Protein AF-A0A1V4AWK8-F1 (afdb_monomer_lite)

Structure (mmCIF, N/CA/C/O backbone):
data_AF-A0A1V4AWK8-F1
#
_entry.id   AF-A0A1V4AWK8-F1
#
loop_
_atom_site.group_PDB
_atom_site.id
_atom_site.type_symbol
_atom_site.label_atom_id
_atom_site.label_alt_id
_atom_site.label_comp_id
_atom_site.label_asym_id
_atom_site.label_entity_id
_atom_site.label_seq_id
_atom_site.pdbx_PDB_ins_code
_atom_site.Cartn_x
_atom_site.Cartn_y
_atom_site.Cartn_z
_atom_site.occupancy
_atom_site.B_iso_or_equiv
_atom_site.auth_seq_id
_atom_site.auth_comp_id
_atom_site.auth_asym_id
_atom_site.auth_atom_id
_atom_site.pdbx_PDB_model_num
ATOM 1 N N . MET A 1 1 ? 32.960 -5.385 1.709 1.00 51.44 1 MET A N 1
ATOM 2 C CA . MET A 1 1 ? 32.273 -5.229 0.408 1.00 51.44 1 MET A CA 1
ATOM 3 C C . MET A 1 1 ? 30.843 -4.792 0.714 1.00 51.44 1 MET A C 1
ATOM 5 O O . MET A 1 1 ? 30.174 -5.503 1.450 1.00 51.44 1 MET A O 1
ATOM 9 N N . ARG A 1 2 ? 30.395 -3.594 0.307 1.00 60.03 2 ARG A N 1
ATOM 10 C CA . ARG A 1 2 ? 28.993 -3.180 0.530 1.00 60.03 2 ARG A CA 1
ATOM 11 C C . ARG A 1 2 ? 28.128 -3.853 -0.533 1.00 60.03 2 ARG A C 1
ATOM 13 O O . ARG A 1 2 ? 28.250 -3.530 -1.708 1.00 60.03 2 ARG A O 1
ATOM 20 N N . HIS A 1 3 ? 27.292 -4.800 -0.127 1.00 68.56 3 HIS A N 1
ATOM 21 C CA . HIS A 1 3 ? 26.348 -5.451 -1.028 1.00 68.56 3 HIS A CA 1
ATOM 22 C C . HIS A 1 3 ? 25.068 -4.613 -1.100 1.00 68.56 3 HIS A C 1
ATOM 24 O O . HIS A 1 3 ? 24.296 -4.568 -0.146 1.00 68.56 3 HIS A O 1
ATOM 30 N N . HIS A 1 4 ? 24.860 -3.923 -2.221 1.00 86.75 4 HIS A N 1
ATOM 31 C CA . HIS A 1 4 ? 23.633 -3.169 -2.481 1.00 86.75 4 HIS A CA 1
ATOM 32 C C . HIS A 1 4 ? 22.434 -4.124 -2.617 1.00 86.75 4 HIS A C 1
ATOM 34 O O . HIS A 1 4 ? 22.569 -5.178 -3.232 1.00 86.75 4 HIS A O 1
ATOM 40 N N . TYR A 1 5 ? 21.272 -3.756 -2.066 1.00 91.44 5 TYR A N 1
ATOM 41 C CA . TYR A 1 5 ? 20.091 -4.630 -1.967 1.00 91.44 5 TYR A CA 1
ATOM 42 C C . TYR A 1 5 ? 19.693 -5.282 -3.305 1.00 91.44 5 TYR A C 1
ATOM 44 O O . TYR A 1 5 ? 19.648 -6.502 -3.396 1.00 91.44 5 TYR A O 1
ATOM 52 N N . LEU A 1 6 ? 19.537 -4.498 -4.380 1.00 91.00 6 LEU A N 1
ATOM 53 C CA . LEU A 1 6 ? 19.158 -5.032 -5.699 1.00 91.00 6 LEU A CA 1
ATOM 54 C C . LEU A 1 6 ? 20.164 -6.047 -6.261 1.00 91.00 6 LEU A C 1
ATOM 56 O O . LEU A 1 6 ? 19.776 -6.968 -6.969 1.00 91.00 6 LEU A O 1
ATOM 60 N N . PHE A 1 7 ? 21.450 -5.915 -5.925 1.00 91.88 7 PHE A N 1
ATOM 61 C CA . PHE A 1 7 ? 22.461 -6.887 -6.336 1.00 91.88 7 PHE A CA 1
ATOM 62 C C . PHE A 1 7 ? 2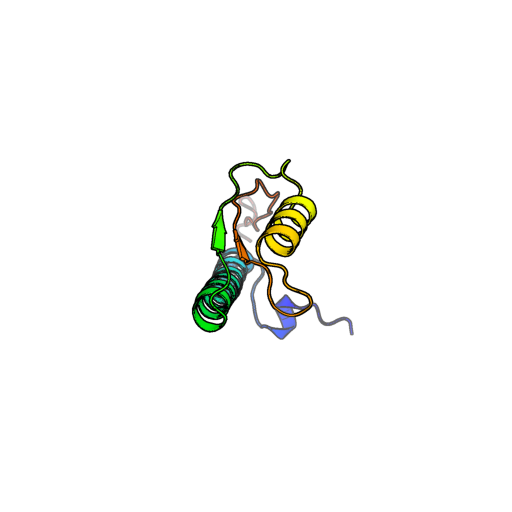2.282 -8.228 -5.614 1.00 91.88 7 PHE A C 1
ATOM 64 O O . PHE A 1 7 ? 22.437 -9.277 -6.234 1.00 91.88 7 PHE A O 1
ATOM 71 N N . GLN A 1 8 ? 21.930 -8.199 -4.324 1.00 92.94 8 GLN A N 1
ATOM 72 C CA . GLN A 1 8 ? 21.643 -9.411 -3.548 1.00 92.94 8 GLN A CA 1
ATOM 73 C C . GLN A 1 8 ? 20.390 -10.120 -4.074 1.00 92.94 8 GLN A C 1
ATOM 75 O O . GLN A 1 8 ? 20.414 -11.330 -4.286 1.00 92.94 8 GLN A O 1
ATOM 80 N N . GLU A 1 9 ? 19.359 -9.344 -4.412 1.00 92.88 9 GLU A N 1
ATOM 81 C CA . GLU A 1 9 ? 18.110 -9.831 -5.013 1.00 92.88 9 GLU A CA 1
ATOM 82 C C . GLU A 1 9 ? 18.243 -10.199 -6.503 1.00 92.88 9 GLU A C 1
ATOM 84 O O . GLU A 1 9 ? 17.270 -10.595 -7.142 1.00 92.88 9 GLU A O 1
ATOM 89 N N . LYS A 1 10 ? 19.446 -10.078 -7.089 1.00 94.44 10 LYS A N 1
ATOM 90 C CA . LYS A 1 10 ? 19.724 -10.334 -8.517 1.00 94.44 10 LYS A CA 1
ATOM 91 C C . LYS A 1 10 ? 18.823 -9.527 -9.466 1.00 94.44 10 LYS A C 1
ATOM 93 O O . LYS A 1 10 ? 18.503 -9.972 -10.569 1.00 94.44 10 LYS A O 1
ATOM 98 N N . VAL A 1 11 ? 18.451 -8.316 -9.061 1.00 93.56 11 VAL A N 1
ATOM 99 C CA . VAL A 1 11 ? 17.635 -7.379 -9.838 1.00 93.56 11 VAL A CA 1
ATOM 100 C C . VAL A 1 11 ? 18.548 -6.410 -10.586 1.00 93.56 11 VAL A C 1
ATOM 102 O O . VAL A 1 11 ? 19.302 -5.642 -9.985 1.00 93.56 11 VAL A O 1
ATOM 105 N N . LEU A 1 12 ? 18.470 -6.417 -11.918 1.00 90.94 12 LEU A N 1
ATOM 106 C CA . LEU A 1 12 ? 19.161 -5.430 -12.750 1.00 90.94 12 LEU A CA 1
ATOM 107 C C . LEU A 1 12 ? 18.527 -4.046 -12.564 1.00 90.94 12 LEU A C 1
ATOM 109 O O . LEU A 1 12 ? 17.312 -3.930 -12.425 1.00 90.94 12 LEU A O 1
ATOM 113 N N . PHE A 1 13 ? 19.322 -2.975 -12.654 1.00 89.19 13 PHE A N 1
ATOM 114 C CA . PHE A 1 13 ? 18.799 -1.609 -12.501 1.00 89.19 13 PHE A CA 1
ATOM 115 C C . PHE A 1 13 ? 17.673 -1.275 -13.489 1.00 89.19 13 PHE A C 1
ATOM 117 O O . PHE A 1 13 ? 16.681 -0.673 -13.094 1.00 89.19 13 PHE A O 1
ATOM 124 N N . LYS A 1 14 ? 17.773 -1.749 -14.737 1.00 88.75 14 LYS A N 1
ATOM 125 C CA . LYS A 1 14 ? 16.725 -1.585 -15.760 1.00 88.75 14 LYS A CA 1
ATOM 126 C C . LYS A 1 14 ? 15.405 -2.298 -15.433 1.00 88.75 14 LYS A C 1
ATOM 128 O O . LYS A 1 14 ? 14.375 -1.978 -16.015 1.00 88.75 14 LYS A O 1
ATOM 133 N N . ASP A 1 15 ? 15.436 -3.269 -14.521 1.00 91.19 15 ASP A N 1
ATOM 134 C CA . ASP A 1 15 ? 14.273 -4.055 -14.103 1.00 91.19 15 ASP A CA 1
ATOM 135 C C . ASP A 1 15 ? 13.720 -3.601 -12.739 1.00 91.19 15 ASP A C 1
ATOM 137 O O . ASP A 1 15 ? 12.685 -4.105 -12.293 1.00 91.19 15 ASP A O 1
ATOM 141 N N . PHE A 1 16 ? 14.347 -2.601 -12.104 1.00 90.00 16 PHE A N 1
ATOM 142 C CA . PHE A 1 16 ? 13.946 -2.073 -10.798 1.00 90.00 16 PHE A CA 1
ATOM 143 C C . PHE A 1 16 ? 12.468 -1.678 -10.749 1.00 90.00 16 PHE A C 1
ATOM 145 O O . PHE A 1 16 ? 11.765 -2.073 -9.824 1.00 90.00 16 PHE A O 1
ATOM 152 N N . GLY A 1 17 ? 11.967 -0.948 -11.752 1.00 89.88 17 GLY A N 1
ATOM 153 C CA . GLY A 1 17 ? 10.576 -0.486 -11.758 1.00 89.88 17 GLY A CA 1
ATOM 154 C C . GLY A 1 17 ? 9.561 -1.635 -11.721 1.00 89.88 17 GLY A C 1
ATOM 155 O O . GLY A 1 17 ? 8.565 -1.564 -11.001 1.00 89.88 17 GLY A O 1
ATOM 156 N N . LYS A 1 18 ? 9.835 -2.731 -12.443 1.00 92.12 18 LYS A N 1
ATOM 157 C CA . LYS A 1 18 ? 8.988 -3.935 -12.421 1.00 92.12 18 LYS A CA 1
ATOM 158 C C . LYS A 1 18 ? 9.071 -4.637 -11.071 1.00 92.12 18 LYS A C 1
ATOM 160 O O . LYS A 1 18 ? 8.039 -4.998 -10.513 1.00 92.12 18 LYS A O 1
ATOM 165 N N . TYR A 1 19 ? 10.286 -4.790 -10.548 1.00 93.62 19 TYR A N 1
ATOM 166 C CA . TYR A 1 19 ? 10.529 -5.418 -9.255 1.00 93.62 19 TYR A CA 1
ATOM 167 C C . TYR A 1 19 ? 9.827 -4.666 -8.117 1.00 93.62 19 TYR A C 1
ATOM 169 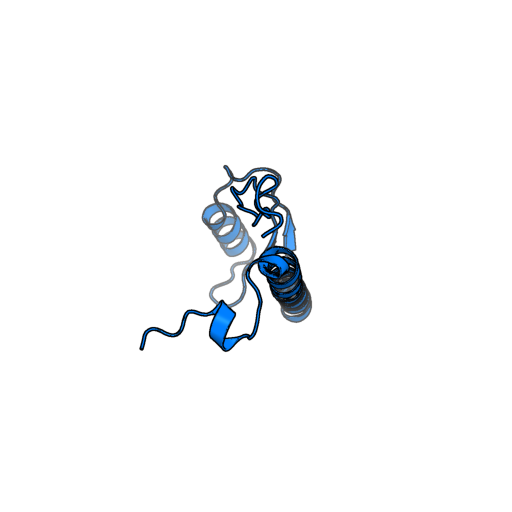O O . TYR A 1 19 ? 9.013 -5.245 -7.403 1.00 93.62 19 TYR A O 1
ATOM 177 N N . ALA A 1 20 ? 10.056 -3.357 -8.002 1.00 92.06 20 ALA A N 1
ATOM 178 C CA . ALA A 1 20 ? 9.463 -2.525 -6.962 1.00 92.06 20 ALA A CA 1
ATOM 179 C C . ALA A 1 20 ? 7.930 -2.532 -7.028 1.00 92.06 20 ALA A C 1
ATOM 181 O O . ALA A 1 20 ? 7.273 -2.597 -5.990 1.00 92.06 20 ALA A O 1
ATOM 182 N N . LYS A 1 21 ? 7.347 -2.516 -8.236 1.00 92.75 21 LYS A N 1
ATOM 183 C CA . LYS A 1 21 ? 5.893 -2.597 -8.422 1.00 92.75 21 LYS A CA 1
ATOM 184 C C . LYS A 1 21 ? 5.324 -3.940 -7.965 1.00 92.75 21 LYS A C 1
ATOM 186 O O . LYS A 1 21 ? 4.268 -3.938 -7.342 1.00 92.75 21 LYS A O 1
ATOM 191 N N . LYS A 1 22 ? 6.016 -5.050 -8.250 1.00 96.19 22 LYS A N 1
ATOM 192 C CA . LYS A 1 22 ? 5.631 -6.387 -7.779 1.00 96.19 22 LYS A CA 1
ATOM 193 C C . LYS A 1 22 ? 5.651 -6.448 -6.249 1.00 96.19 22 LYS A C 1
ATOM 195 O O . LYS A 1 22 ? 4.607 -6.689 -5.658 1.00 96.19 22 LYS A O 1
ATOM 200 N N . MET A 1 23 ? 6.787 -6.122 -5.628 1.00 95.38 23 MET A N 1
ATOM 201 C CA . MET A 1 23 ? 6.941 -6.146 -4.165 1.00 95.38 23 MET A CA 1
ATOM 202 C C . MET A 1 23 ? 5.930 -5.233 -3.461 1.00 95.38 23 MET A C 1
ATOM 204 O O . MET A 1 23 ? 5.317 -5.603 -2.466 1.00 95.38 23 MET A O 1
ATOM 208 N N . SER A 1 24 ? 5.712 -4.030 -4.003 1.00 94.06 24 SER A N 1
ATOM 209 C CA . SER A 1 24 ? 4.713 -3.100 -3.461 1.00 94.06 24 SER A CA 1
ATOM 210 C C . SER A 1 24 ? 3.283 -3.613 -3.625 1.00 94.06 24 SER A C 1
ATOM 212 O O . SER A 1 24 ? 2.409 -3.188 -2.879 1.00 94.06 24 SER A O 1
ATOM 214 N N . GLY A 1 25 ? 3.018 -4.443 -4.637 1.00 96.12 25 GLY A N 1
ATOM 215 C CA . GLY A 1 25 ? 1.735 -5.118 -4.819 1.00 96.12 25 GLY A CA 1
ATOM 216 C C . GLY A 1 25 ? 1.515 -6.158 -3.730 1.00 96.12 25 GLY A C 1
ATOM 217 O O . GLY A 1 25 ? 0.527 -6.061 -3.017 1.00 96.12 25 GLY A O 1
ATOM 218 N N . GLU A 1 26 ? 2.492 -7.044 -3.534 1.00 97.69 26 GLU A N 1
ATOM 219 C CA . GLU A 1 26 ? 2.454 -8.098 -2.508 1.00 97.69 26 GLU A CA 1
ATOM 220 C C . GLU A 1 26 ? 2.211 -7.513 -1.108 1.00 97.69 26 GLU A C 1
ATOM 222 O O . GLU A 1 26 ? 1.264 -7.906 -0.439 1.00 97.69 26 GLU A O 1
ATOM 227 N N . ILE A 1 27 ? 2.945 -6.463 -0.719 1.00 96.44 27 ILE A N 1
ATOM 228 C CA . ILE A 1 27 ? 2.729 -5.780 0.572 1.00 96.44 27 ILE A CA 1
ATOM 229 C C . ILE A 1 27 ? 1.311 -5.195 0.691 1.00 96.44 27 ILE A C 1
ATOM 231 O O . ILE A 1 27 ? 0.715 -5.210 1.767 1.00 96.44 27 ILE A O 1
ATOM 235 N N . LYS A 1 28 ? 0.761 -4.634 -0.393 1.00 96.12 28 LYS A N 1
ATOM 236 C CA . LYS A 1 28 ? -0.597 -4.064 -0.375 1.00 96.12 28 LYS A CA 1
ATOM 237 C C . LYS A 1 28 ? -1.659 -5.144 -0.254 1.00 96.12 28 LYS A C 1
ATOM 239 O O . LYS A 1 28 ? -2.678 -4.895 0.382 1.00 96.12 28 LYS A O 1
ATOM 244 N N . ASP A 1 29 ? -1.445 -6.287 -0.889 1.00 97.25 29 ASP A N 1
ATO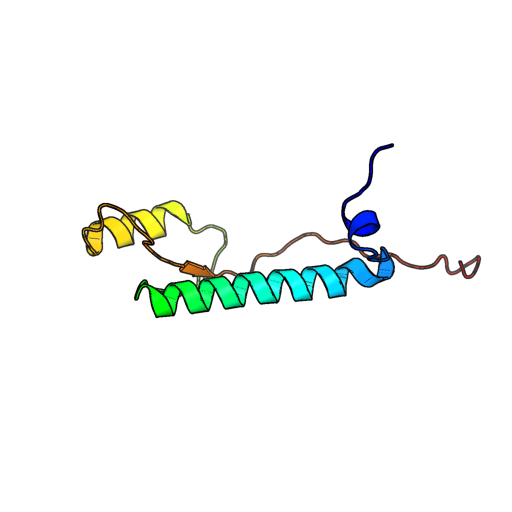M 245 C CA . ASP A 1 29 ? -2.369 -7.412 -0.839 1.00 97.25 29 ASP A CA 1
ATOM 246 C C . ASP A 1 29 ? -2.334 -8.061 0.549 1.00 97.25 29 ASP A C 1
ATOM 248 O O . ASP A 1 29 ? -3.386 -8.199 1.162 1.00 97.25 29 ASP A O 1
ATOM 252 N N . GLU A 1 30 ? -1.150 -8.277 1.130 1.00 97.44 30 GLU A N 1
ATOM 253 C CA . GLU A 1 30 ? -1.008 -8.740 2.520 1.00 97.44 30 GLU A CA 1
ATOM 254 C C . GLU A 1 30 ? -1.656 -7.776 3.525 1.00 97.44 30 GLU A C 1
ATOM 256 O O . GLU A 1 30 ? -2.331 -8.204 4.458 1.00 97.44 30 GLU A O 1
ATOM 261 N N . ALA A 1 31 ? -1.508 -6.460 3.333 1.00 96.62 31 ALA A N 1
ATOM 262 C CA . ALA A 1 31 ? -2.166 -5.475 4.190 1.00 96.62 31 ALA A CA 1
ATOM 263 C C . ALA A 1 31 ? -3.701 -5.534 4.080 1.00 96.62 31 ALA A C 1
ATOM 265 O O . ALA A 1 31 ? -4.389 -5.352 5.082 1.00 96.62 31 ALA A O 1
ATOM 266 N N . ARG A 1 32 ? -4.253 -5.800 2.887 1.00 96.62 32 ARG A N 1
ATOM 267 C CA . ARG A 1 32 ? -5.700 -6.007 2.696 1.00 96.62 32 ARG A CA 1
ATOM 268 C C . ARG A 1 32 ? -6.173 -7.274 3.389 1.00 96.62 32 ARG A C 1
ATOM 270 O O . ARG A 1 32 ? -7.123 -7.209 4.158 1.00 96.62 32 ARG A O 1
ATOM 277 N N . GLU A 1 33 ? -5.476 -8.384 3.170 1.00 97.00 33 GLU A N 1
ATOM 278 C CA . GLU A 1 33 ? -5.789 -9.663 3.809 1.00 97.00 33 GLU A CA 1
ATOM 279 C C . GLU A 1 33 ? -5.732 -9.558 5.335 1.00 97.00 33 GLU A C 1
ATOM 281 O O . GLU A 1 33 ? -6.586 -10.107 6.027 1.00 97.00 33 GLU A O 1
ATOM 286 N N . LEU A 1 34 ? -4.762 -8.812 5.872 1.00 96.06 34 LEU A N 1
ATOM 287 C CA . LEU A 1 34 ? -4.671 -8.539 7.301 1.00 96.06 34 LEU A CA 1
ATOM 288 C C . LEU A 1 34 ? -5.882 -7.738 7.804 1.00 96.06 34 LEU A 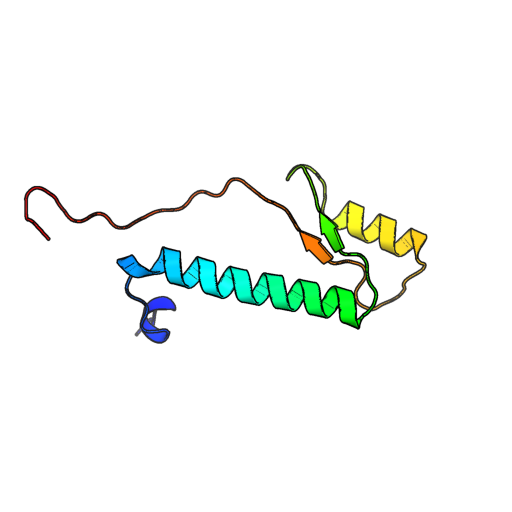C 1
ATOM 290 O O . LEU A 1 34 ? -6.421 -8.062 8.859 1.00 96.06 34 LEU A O 1
ATOM 294 N N . SER A 1 35 ? -6.332 -6.736 7.042 1.00 95.75 35 SER A N 1
ATOM 295 C CA . SER A 1 35 ? -7.544 -5.969 7.357 1.00 95.75 35 SER A CA 1
ATOM 296 C C . SER A 1 35 ? -8.773 -6.871 7.435 1.00 95.75 35 SER A C 1
ATOM 298 O O . SER A 1 35 ? -9.521 -6.806 8.408 1.00 95.75 35 SER A O 1
ATOM 300 N N . ASP A 1 36 ? -8.949 -7.734 6.432 1.00 95.50 36 ASP A N 1
ATOM 301 C CA . ASP A 1 36 ? -10.080 -8.658 6.342 1.00 95.50 36 ASP A CA 1
ATOM 302 C C . ASP A 1 36 ? -10.046 -9.695 7.472 1.00 95.50 36 ASP A C 1
ATOM 304 O O . ASP A 1 36 ? -11.072 -9.996 8.081 1.00 95.50 36 ASP A O 1
ATOM 308 N N . LYS A 1 37 ? -8.857 -10.224 7.781 1.00 96.56 37 LYS A N 1
ATOM 309 C CA . LYS A 1 37 ? -8.656 -11.239 8.818 1.00 96.56 37 LYS A CA 1
ATOM 310 C C . LYS A 1 37 ? -8.940 -10.707 10.222 1.00 96.56 37 LYS A C 1
ATOM 312 O O . LYS A 1 37 ? -9.565 -11.406 11.014 1.00 96.56 37 LYS A O 1
ATOM 317 N N . GLU A 1 38 ? -8.456 -9.510 10.535 1.00 94.12 38 GLU A N 1
ATOM 318 C CA . GLU A 1 38 ? -8.611 -8.899 11.862 1.00 94.12 38 GLU A CA 1
ATOM 319 C C . GLU A 1 38 ? -9.920 -8.097 11.982 1.00 94.12 38 GLU A C 1
ATOM 321 O O . GLU A 1 38 ? -10.236 -7.582 13.051 1.00 94.12 38 GLU A O 1
ATOM 326 N N . GLY A 1 39 ? -10.698 -7.988 10.898 1.00 92.25 39 GLY A N 1
ATOM 327 C CA . GLY A 1 39 ? -11.969 -7.264 10.874 1.00 92.25 39 GLY A CA 1
ATOM 328 C C . GLY A 1 39 ? -11.827 -5.749 11.042 1.00 92.25 39 GLY A C 1
ATOM 329 O O . GLY A 1 39 ? -12.808 -5.082 11.369 1.00 92.25 39 GLY A O 1
ATOM 330 N N . CYS A 1 40 ? -10.630 -5.195 10.833 1.00 92.50 40 CYS A N 1
ATOM 331 C CA . CYS A 1 40 ? -10.394 -3.760 10.942 1.00 92.50 40 CYS A CA 1
ATOM 332 C C . CYS A 1 40 ? -10.727 -3.048 9.618 1.00 92.50 40 CYS A C 1
ATOM 334 O O . CYS A 1 40 ? -10.633 -3.652 8.542 1.00 92.50 40 CYS A O 1
ATOM 336 N N . PRO A 1 41 ? -11.077 -1.755 9.644 1.00 95.25 41 PRO A N 1
ATOM 337 C CA . PRO A 1 41 ? -11.425 -1.022 8.437 1.00 95.25 41 PRO A CA 1
ATOM 338 C C . PRO A 1 41 ? -10.215 -0.748 7.531 1.00 95.25 41 PRO A C 1
ATOM 340 O O . PRO A 1 41 ? -9.163 -0.288 7.985 1.00 95.25 41 PRO A O 1
ATOM 343 N N . LEU A 1 42 ? -10.418 -0.921 6.221 1.00 96.94 42 LEU A N 1
ATOM 344 C CA . LEU A 1 42 ? -9.525 -0.408 5.184 1.00 96.94 42 LEU A CA 1
ATOM 345 C C . LEU A 1 42 ? -10.027 0.950 4.681 1.00 96.94 42 LEU A C 1
ATOM 347 O O . LEU A 1 42 ? -11.092 1.049 4.072 1.00 96.94 42 LEU A O 1
ATOM 351 N N . ILE A 1 43 ? -9.235 1.998 4.896 1.00 96.56 43 ILE A N 1
ATOM 352 C CA . ILE A 1 43 ? -9.592 3.389 4.622 1.00 96.56 43 ILE A CA 1
ATOM 353 C C . ILE A 1 43 ? -8.795 3.931 3.426 1.00 96.56 43 ILE A C 1
ATOM 355 O O . ILE A 1 43 ? -7.573 4.101 3.521 1.00 96.56 43 ILE A O 1
ATOM 359 N N . PRO A 1 44 ? -9.448 4.243 2.294 1.00 95.06 44 PRO A N 1
ATOM 360 C CA . PRO A 1 44 ? -8.826 5.009 1.225 1.00 95.06 44 PRO A CA 1
ATOM 361 C C . PRO A 1 44 ? -8.770 6.498 1.587 1.00 95.06 44 PRO A C 1
ATOM 363 O O . PRO A 1 44 ? -9.771 7.082 1.996 1.00 95.06 44 PRO A O 1
ATOM 366 N N . LEU A 1 45 ? -7.610 7.126 1.395 1.00 95.31 45 LEU A N 1
ATOM 367 C CA . LEU A 1 45 ? -7.444 8.576 1.500 1.00 95.31 45 LEU A CA 1
ATOM 368 C C . LEU A 1 45 ? -7.326 9.209 0.114 1.00 95.31 45 LEU A C 1
ATOM 370 O O . LEU A 1 45 ? -6.684 8.667 -0.787 1.00 95.31 45 LEU A O 1
ATOM 374 N N . ASP A 1 46 ? -7.920 10.389 -0.029 1.00 92.38 46 ASP A N 1
ATOM 375 C CA . ASP A 1 46 ? -7.934 11.193 -1.252 1.00 92.38 46 ASP A CA 1
ATOM 376 C C . ASP A 1 46 ? -6.810 12.243 -1.299 1.00 92.38 46 ASP A C 1
ATOM 378 O O . ASP A 1 46 ? -6.509 12.791 -2.362 1.00 92.38 46 ASP A O 1
ATOM 382 N N . SER A 1 47 ? -6.157 12.517 -0.165 1.00 91.44 47 SER A N 1
ATOM 383 C CA . SER A 1 47 ? -5.105 13.523 -0.057 1.00 91.44 47 SER A CA 1
ATOM 384 C C . SER A 1 47 ? -3.989 13.115 0.895 1.00 91.44 47 SER A C 1
ATOM 386 O O . SER A 1 47 ? -4.227 12.703 2.029 1.00 91.44 47 SER A O 1
ATOM 388 N N . SER A 1 48 ? -2.744 13.339 0.468 1.00 88.44 48 SER A N 1
ATOM 389 C CA . SER A 1 48 ? -1.545 13.152 1.299 1.00 88.44 48 SER A CA 1
ATOM 390 C C . SER A 1 48 ? -1.436 14.170 2.435 1.00 88.44 48 SER A C 1
ATOM 392 O O . SER A 1 48 ? -0.608 14.025 3.329 1.00 88.44 48 SER A O 1
ATOM 394 N N . ARG A 1 49 ? -2.274 15.215 2.408 1.00 90.81 49 ARG A N 1
ATOM 395 C CA . ARG A 1 49 ? -2.367 16.222 3.471 1.00 90.81 49 ARG A CA 1
ATOM 396 C C . ARG A 1 49 ? -3.135 15.719 4.690 1.00 90.81 49 ARG A C 1
ATOM 398 O O . ARG A 1 49 ? -3.092 16.380 5.722 1.00 90.81 49 ARG A O 1
ATOM 405 N N . ILE A 1 50 ? -3.855 14.605 4.566 1.00 92.62 50 ILE A N 1
ATOM 406 C CA . ILE A 1 50 ? -4.582 14.002 5.680 1.00 92.62 50 ILE A CA 1
ATOM 407 C C . ILE A 1 50 ? -3.582 13.254 6.566 1.00 92.62 50 ILE A C 1
ATOM 409 O O . ILE A 1 50 ? -2.852 12.375 6.100 1.00 92.62 50 ILE A O 1
ATOM 413 N N . GLY A 1 51 ? -3.557 13.600 7.853 1.00 94.06 51 GLY A N 1
ATOM 414 C CA . GLY A 1 51 ? -2.733 12.930 8.852 1.00 94.06 51 GLY A CA 1
ATOM 415 C C . GLY A 1 51 ? -3.193 11.489 9.065 1.00 94.06 51 GLY A C 1
ATOM 41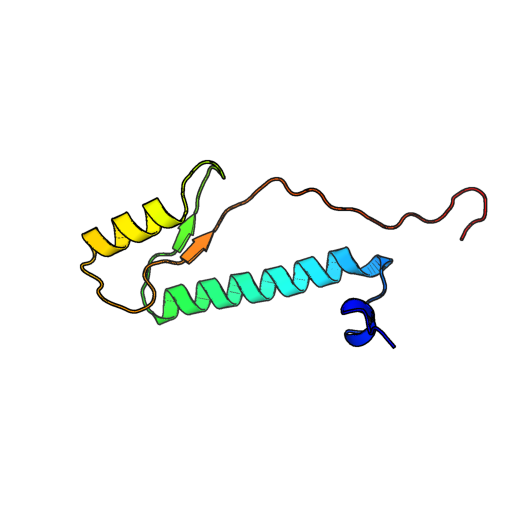6 O O . GLY A 1 51 ? -4.251 11.248 9.637 1.00 94.06 51 GLY A O 1
ATOM 417 N N . LYS A 1 52 ? -2.388 10.516 8.621 1.00 94.00 52 LYS A N 1
ATOM 418 C CA . LYS A 1 52 ? -2.674 9.075 8.789 1.00 94.00 52 LYS A CA 1
ATOM 419 C C . LYS A 1 52 ? -2.858 8.705 10.267 1.00 94.00 52 LYS A C 1
ATOM 421 O O . LYS A 1 52 ? -3.712 7.892 10.600 1.00 94.00 52 LYS A O 1
ATOM 426 N N . GLU A 1 53 ? -2.076 9.340 11.137 1.00 95.94 53 GLU A N 1
ATOM 427 C CA . GLU A 1 53 ? -2.165 9.167 12.586 1.00 95.94 53 GLU A CA 1
ATOM 428 C C . GLU A 1 53 ? -3.475 9.719 13.157 1.00 95.94 53 GLU A C 1
ATOM 430 O O . GLU A 1 53 ? -4.114 9.037 13.949 1.00 95.94 53 GLU A O 1
ATOM 435 N N . ASP A 1 54 ? -3.918 10.899 12.715 1.00 96.62 54 ASP A N 1
ATOM 436 C CA . ASP A 1 54 ? -5.177 11.498 13.175 1.00 96.62 54 ASP A CA 1
ATOM 437 C C . ASP A 1 54 ? -6.381 10.631 12.788 1.00 96.62 54 ASP A C 1
ATOM 439 O O . ASP A 1 54 ? -7.289 10.421 13.591 1.00 96.62 54 ASP A O 1
ATOM 443 N N . VAL A 1 55 ? -6.366 10.075 11.569 1.00 96.38 55 VAL A N 1
ATOM 444 C CA . VAL A 1 55 ? -7.388 9.127 11.100 1.00 96.38 55 VAL A CA 1
ATOM 445 C C . VAL A 1 55 ? -7.405 7.872 11.972 1.00 96.38 55 VAL A C 1
ATOM 447 O O . VAL A 1 55 ? -8.469 7.474 12.439 1.00 96.38 55 VAL A O 1
ATOM 450 N N . ALA A 1 56 ? -6.239 7.273 12.229 1.00 95.81 56 ALA A N 1
ATOM 451 C CA . ALA A 1 56 ? -6.142 6.079 13.063 1.00 95.81 56 ALA A CA 1
ATOM 452 C C . ALA A 1 56 ? -6.580 6.350 14.512 1.00 95.81 56 ALA A C 1
ATOM 454 O O . ALA A 1 56 ? -7.362 5.581 15.060 1.00 95.81 56 ALA A O 1
ATOM 455 N N . ARG A 1 57 ? -6.146 7.461 15.124 1.00 96.44 57 ARG A N 1
ATOM 456 C CA . ARG A 1 57 ? -6.539 7.839 16.495 1.00 96.44 57 ARG A CA 1
ATOM 457 C C . ARG A 1 57 ? -8.043 8.044 16.617 1.00 96.44 57 ARG A C 1
ATOM 459 O O . ARG A 1 57 ? -8.645 7.535 17.553 1.00 96.44 57 ARG A O 1
ATOM 466 N N . LYS A 1 58 ? -8.657 8.731 15.651 1.00 96.00 58 LYS A N 1
ATOM 467 C CA . LYS A 1 58 ? -10.107 8.930 15.638 1.00 96.00 58 LYS A CA 1
ATOM 468 C C . LYS A 1 58 ? -10.855 7.592 15.605 1.00 96.00 58 LYS A C 1
ATOM 470 O O . LYS A 1 58 ? -11.761 7.390 16.404 1.00 96.00 58 LYS A O 1
ATOM 475 N N . LEU A 1 59 ? -10.448 6.671 14.728 1.00 95.25 59 LEU A 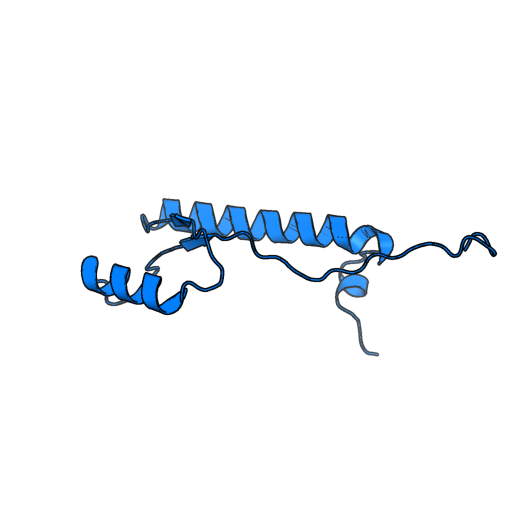N 1
ATOM 476 C CA . LEU A 1 59 ? -11.057 5.338 14.644 1.00 95.25 59 LEU A CA 1
ATOM 477 C C . LEU A 1 59 ? -10.828 4.516 15.915 1.00 95.25 59 LEU A C 1
ATOM 479 O O . LEU A 1 59 ? -11.734 3.830 16.371 1.00 95.25 59 LEU A O 1
ATOM 483 N N . GLN A 1 60 ? -9.643 4.619 16.517 1.00 95.56 60 GLN A N 1
ATOM 484 C CA . GLN A 1 60 ? -9.333 3.962 17.784 1.00 95.56 60 GLN A CA 1
ATOM 485 C C . GLN A 1 60 ? -10.258 4.432 18.914 1.00 95.56 60 GLN A C 1
ATOM 487 O O . GLN A 1 60 ? -10.741 3.614 19.695 1.00 95.56 60 GLN A O 1
ATOM 492 N N . GLU A 1 61 ? -10.484 5.743 19.019 1.00 95.75 61 GLU A N 1
ATOM 493 C CA . GLU A 1 61 ? -11.373 6.335 20.023 1.00 95.75 61 GLU A CA 1
ATOM 494 C C . GLU A 1 61 ? -12.835 5.932 19.794 1.00 95.75 61 GLU A C 1
ATOM 496 O O . GLU A 1 61 ? -13.537 5.628 20.757 1.00 95.75 61 GLU A O 1
ATOM 501 N N . GLU A 1 62 ? -13.279 5.886 18.534 1.00 93.56 62 GLU A N 1
ATOM 502 C CA . GLU A 1 62 ? -14.632 5.464 18.148 1.00 93.56 62 GLU A CA 1
ATOM 503 C C . GLU A 1 62 ? -14.887 3.971 18.426 1.00 93.56 62 GLU A C 1
ATOM 505 O O . GLU A 1 62 ? -15.961 3.621 18.915 1.00 93.56 62 GLU A O 1
ATOM 510 N N . ASP A 1 63 ? -13.906 3.103 18.162 1.00 90.56 63 ASP A N 1
ATOM 511 C CA . ASP A 1 63 ? -13.992 1.650 18.382 1.00 90.56 63 ASP A CA 1
ATOM 512 C C . ASP A 1 63 ? -13.667 1.238 19.834 1.00 90.56 63 ASP A C 1
ATOM 514 O O . ASP A 1 63 ? -13.944 0.123 20.274 1.00 90.56 63 ASP A O 1
ATOM 518 N N . GLY A 1 64 ? -13.077 2.141 20.624 1.00 91.94 64 GLY A N 1
ATOM 519 C CA . GLY A 1 64 ? -12.629 1.854 21.990 1.00 91.94 64 GLY A CA 1
ATOM 520 C C . GLY A 1 64 ? -11.445 0.879 22.060 1.00 91.94 64 GLY A C 1
ATOM 521 O O . GLY A 1 64 ? -11.204 0.269 23.110 1.00 91.94 64 GLY A O 1
ATOM 522 N N . ALA A 1 65 ? -10.701 0.725 20.963 1.00 89.19 65 ALA A N 1
ATOM 523 C CA . ALA A 1 65 ? -9.598 -0.219 20.842 1.00 89.19 65 ALA A CA 1
ATOM 524 C C . ALA A 1 65 ? -8.399 0.189 21.719 1.00 89.19 65 ALA A C 1
ATOM 526 O O . ALA A 1 65 ? -7.846 1.287 21.608 1.00 89.19 65 ALA A O 1
ATOM 527 N N . LYS A 1 66 ? -7.957 -0.715 22.601 1.00 91.62 66 LYS A N 1
ATOM 528 C CA . LYS A 1 66 ? -6.797 -0.482 23.486 1.00 91.62 66 LYS A CA 1
ATOM 529 C C . LYS A 1 66 ? -5.474 -0.938 22.879 1.00 91.62 66 LYS A C 1
ATOM 531 O O . LYS A 1 66 ? -4.440 -0.338 23.153 1.00 91.62 66 LYS A O 1
ATOM 536 N N . GLU A 1 67 ? -5.518 -1.997 22.084 1.00 92.12 67 GLU A N 1
ATOM 537 C CA . GLU A 1 67 ? -4.373 -2.613 21.421 1.00 92.12 67 GLU A CA 1
ATOM 538 C C . GLU A 1 67 ? -4.841 -3.368 20.170 1.00 92.12 67 GLU A C 1
ATOM 540 O O . GLU A 1 67 ? -6.036 -3.614 20.008 1.00 92.12 67 GLU A O 1
ATOM 545 N N . GLY A 1 68 ? -3.899 -3.739 19.302 1.00 92.81 68 GLY A N 1
ATOM 546 C CA . GLY A 1 68 ? -4.181 -4.449 18.054 1.00 92.81 68 GLY A CA 1
ATOM 547 C C . GLY A 1 68 ? -4.179 -3.548 16.819 1.00 92.81 68 GLY A C 1
ATOM 548 O O . GLY A 1 68 ? -3.715 -2.405 16.850 1.00 92.81 68 GLY A O 1
ATOM 549 N N . LEU A 1 69 ? -4.647 -4.101 15.700 1.00 94.69 69 LEU A N 1
ATOM 550 C CA . LEU A 1 69 ? -4.717 -3.396 14.426 1.00 94.69 69 LEU A CA 1
ATOM 551 C C . LEU A 1 69 ? -5.955 -2.495 14.389 1.00 94.69 69 LEU A C 1
ATOM 553 O O . LEU A 1 69 ? -7.077 -2.983 14.385 1.00 94.69 69 LEU A O 1
ATOM 557 N N . ILE A 1 70 ? -5.739 -1.180 14.337 1.00 95.81 70 ILE A N 1
ATOM 558 C CA . ILE A 1 70 ? -6.829 -0.192 14.343 1.00 95.81 70 ILE A CA 1
ATOM 559 C C . ILE A 1 70 ? -7.459 -0.048 12.954 1.00 95.81 70 ILE A C 1
ATOM 561 O O . ILE A 1 70 ? -8.675 -0.042 12.812 1.00 95.81 70 ILE A O 1
ATOM 565 N N . CYS A 1 71 ? -6.634 0.112 11.918 1.00 96.19 71 CYS A N 1
ATOM 566 C CA . CYS A 1 71 ? -7.086 0.284 10.541 1.00 96.19 71 CYS A CA 1
ATOM 567 C C . CYS A 1 71 ? -5.941 0.056 9.549 1.00 96.19 71 CYS A C 1
ATOM 569 O O . CYS A 1 71 ? -4.767 0.244 9.883 1.00 96.19 71 CYS A O 1
ATOM 571 N N . VAL A 1 72 ? -6.287 -0.230 8.296 1.00 97.12 72 VAL A N 1
ATOM 572 C CA . VAL A 1 72 ? -5.364 -0.211 7.155 1.00 97.12 72 VAL A CA 1
ATOM 573 C C . VAL A 1 72 ? -5.659 1.016 6.306 1.00 97.12 72 VAL A C 1
ATOM 575 O O . VAL A 1 72 ? -6.797 1.258 5.930 1.00 97.12 72 VAL A O 1
ATOM 578 N N . ILE A 1 73 ? -4.639 1.805 5.972 1.00 96.25 73 ILE A N 1
ATOM 579 C CA . ILE A 1 73 ? -4.811 3.027 5.178 1.00 96.25 73 ILE A CA 1
ATOM 580 C C . ILE A 1 73 ? -4.177 2.842 3.801 1.00 96.25 73 ILE A C 1
ATOM 582 O O . ILE A 1 73 ? -3.017 2.442 3.688 1.00 96.25 73 ILE A O 1
ATOM 586 N N . THR A 1 74 ? -4.914 3.181 2.741 1.00 95.06 74 THR A N 1
ATOM 587 C CA . THR A 1 74 ? -4.413 3.168 1.362 1.00 95.06 74 THR A CA 1
ATOM 588 C C . THR A 1 74 ? -4.523 4.545 0.718 1.00 95.06 74 THR A C 1
ATOM 590 O O . THR A 1 74 ? -5.497 5.264 0.917 1.00 95.06 74 THR A O 1
ATOM 593 N N . ILE A 1 75 ? -3.505 4.942 -0.045 1.00 93.75 75 ILE A N 1
ATOM 594 C CA . ILE A 1 75 ? -3.453 6.248 -0.703 1.00 93.75 75 ILE A CA 1
ATOM 595 C C . ILE A 1 75 ? -2.594 6.184 -1.969 1.00 93.75 75 ILE A C 1
ATOM 597 O O . ILE A 1 75 ? -1.639 5.407 -2.055 1.00 93.75 75 ILE A O 1
ATOM 601 N N . VAL A 1 76 ? -2.931 7.018 -2.954 1.00 90.00 76 VAL A N 1
ATOM 602 C CA . VAL A 1 76 ? -2.081 7.300 -4.114 1.00 90.00 76 VAL A CA 1
ATOM 603 C C . VAL A 1 76 ? -1.398 8.647 -3.903 1.00 90.00 76 VAL A C 1
ATOM 605 O O . VAL A 1 76 ? -2.062 9.671 -3.785 1.00 90.00 76 VAL A O 1
ATOM 608 N N . GLU A 1 77 ? -0.067 8.649 -3.879 1.00 84.12 77 GLU A N 1
ATOM 609 C CA . GLU A 1 77 ? 0.741 9.856 -3.692 1.00 84.12 77 GLU A CA 1
ATOM 610 C C . GLU A 1 77 ? 1.659 10.061 -4.899 1.00 84.12 77 GLU A C 1
ATOM 612 O O . GLU A 1 77 ? 2.185 9.103 -5.473 1.00 84.12 77 GLU A O 1
ATOM 617 N N . SER A 1 78 ? 1.873 11.318 -5.288 1.00 84.00 78 SER A N 1
ATOM 618 C CA . SER A 1 78 ? 2.894 11.649 -6.278 1.00 84.00 78 SER A CA 1
ATOM 619 C C . SER A 1 78 ? 4.272 11.356 -5.689 1.00 84.00 78 SER A C 1
ATOM 621 O O . SER A 1 78 ? 4.666 11.979 -4.702 1.00 84.00 78 SER A O 1
ATOM 623 N N . CYS A 1 79 ? 5.016 10.442 -6.304 1.00 80.31 79 CYS A N 1
ATOM 624 C CA . CYS A 1 79 ? 6.387 10.141 -5.920 1.00 80.31 79 CYS A CA 1
ATOM 625 C C . CYS A 1 79 ? 7.354 10.480 -7.056 1.00 80.31 79 CYS A C 1
ATOM 627 O O . CYS A 1 79 ? 7.033 10.353 -8.239 1.00 80.31 79 CYS A O 1
ATOM 629 N N . VAL A 1 80 ? 8.557 10.917 -6.689 1.00 83.50 80 VAL A N 1
ATOM 630 C CA . VAL A 1 80 ? 9.648 11.070 -7.650 1.00 83.50 80 VAL A CA 1
ATOM 631 C C . VAL A 1 80 ? 10.294 9.705 -7.839 1.00 83.50 80 VAL A C 1
ATOM 633 O O . VAL A 1 80 ? 10.660 9.039 -6.872 1.00 83.50 80 VAL A O 1
ATOM 636 N N . SER A 1 81 ? 10.438 9.293 -9.092 1.00 79.69 81 SER A N 1
ATOM 637 C CA . SER A 1 81 ? 11.145 8.075 -9.470 1.00 79.69 81 SER A CA 1
ATOM 638 C C . SER A 1 81 ? 12.170 8.386 -10.557 1.00 79.69 81 SER A C 1
ATOM 640 O O . SER A 1 81 ? 12.144 9.458 -11.163 1.00 79.69 81 SER A O 1
ATOM 642 N N . PHE A 1 82 ? 13.083 7.454 -10.796 1.00 79.88 82 PHE A N 1
ATOM 643 C CA . PHE A 1 82 ? 14.098 7.540 -11.838 1.00 79.88 82 PHE A CA 1
ATOM 644 C C . PHE A 1 82 ? 14.092 6.250 -12.655 1.00 79.88 82 PHE A C 1
ATOM 646 O O . PHE A 1 82 ? 13.695 5.193 -12.167 1.00 79.88 82 PHE A O 1
ATOM 653 N N . ASP A 1 83 ? 14.542 6.341 -13.901 1.00 81.81 83 ASP A N 1
ATOM 654 C CA . ASP A 1 83 ? 14.633 5.202 -14.808 1.00 81.81 83 ASP A CA 1
ATOM 655 C C . ASP A 1 83 ? 15.976 5.232 -15.538 1.00 81.81 83 ASP A C 1
ATOM 657 O O . ASP A 1 83 ? 16.529 6.301 -15.814 1.00 81.81 83 ASP A O 1
ATOM 661 N N . THR A 1 84 ? 16.516 4.059 -15.847 1.00 84.81 84 THR A N 1
ATOM 662 C CA . THR A 1 84 ? 17.771 3.946 -16.590 1.00 84.81 84 THR A CA 1
ATOM 663 C C . THR A 1 84 ? 17.493 4.050 -18.082 1.00 84.81 84 THR A C 1
ATOM 665 O O . THR A 1 84 ? 16.715 3.277 -18.637 1.00 84.81 84 THR A O 1
ATOM 668 N N . ARG A 1 85 ? 18.163 4.984 -18.756 1.00 81.81 85 ARG A N 1
ATOM 669 C CA . ARG A 1 85 ? 18.112 5.135 -20.214 1.00 81.81 85 ARG A CA 1
ATOM 670 C C . ARG A 1 85 ? 19.473 4.758 -20.789 1.00 81.81 85 ARG A C 1
ATOM 672 O O . ARG A 1 85 ? 20.490 5.215 -20.276 1.00 81.81 85 ARG A O 1
ATOM 679 N N . GLY A 1 86 ? 19.481 3.947 -21.847 1.00 81.75 86 GLY A N 1
ATOM 680 C CA . GLY A 1 86 ? 20.698 3.710 -22.624 1.00 81.75 86 GLY A CA 1
ATOM 681 C C . GLY A 1 86 ? 21.180 5.005 -23.281 1.00 81.75 86 GLY A C 1
ATOM 682 O O . GLY A 1 86 ? 20.376 5.862 -23.666 1.00 81.75 86 GLY A O 1
ATOM 683 N N . ASN A 1 87 ? 22.490 5.151 -23.411 1.00 85.06 87 ASN A N 1
ATOM 684 C CA . ASN A 1 87 ? 23.126 6.235 -24.130 1.00 85.06 87 ASN A CA 1
ATOM 685 C C . ASN A 1 87 ? 22.879 6.051 -25.638 1.00 85.06 87 ASN A C 1
ATOM 687 O O . ASN A 1 87 ? 23.381 5.120 -26.268 1.00 85.06 87 ASN A O 1
ATOM 691 N N . ARG A 1 88 ? 22.101 6.969 -26.225 1.00 82.06 88 ARG A N 1
ATOM 692 C CA . ARG A 1 88 ? 21.728 6.928 -27.649 1.00 82.06 88 ARG A CA 1
ATOM 693 C C . ARG A 1 88 ? 22.910 7.093 -28.605 1.00 82.06 88 ARG A C 1
ATOM 695 O O . ARG A 1 88 ? 22.839 6.570 -29.708 1.00 82.06 88 ARG A O 1
ATOM 702 N N . GLU A 1 89 ? 23.960 7.804 -28.205 1.00 85.06 89 GLU A N 1
ATOM 703 C CA . GLU A 1 89 ? 25.129 8.071 -29.054 1.00 85.06 89 GLU A CA 1
ATOM 704 C C . GLU A 1 89 ? 26.058 6.859 -29.139 1.00 85.06 89 GLU A C 1
ATOM 706 O O . GLU A 1 89 ? 26.620 6.572 -30.190 1.00 85.06 89 GLU A O 1
ATOM 711 N N . THR A 1 90 ? 26.206 6.129 -28.032 1.00 85.44 90 THR A N 1
ATOM 712 C CA . THR A 1 90 ? 27.123 4.979 -27.951 1.00 85.44 90 THR A CA 1
ATOM 713 C C . THR A 1 90 ? 26.422 3.626 -28.062 1.00 85.44 90 THR A C 1
ATOM 715 O O . THR A 1 90 ? 27.098 2.604 -28.178 1.00 85.44 90 THR A O 1
ATOM 718 N N . GLY A 1 91 ? 25.084 3.598 -28.027 1.00 71.44 91 GLY A N 1
ATOM 719 C CA . GLY A 1 91 ? 24.282 2.372 -28.052 1.00 71.44 91 GLY A CA 1
ATOM 720 C C . GLY A 1 91 ? 24.455 1.488 -26.810 1.00 71.44 91 GLY A C 1
ATOM 721 O O . GLY A 1 91 ? 24.132 0.303 -26.869 1.00 71.44 91 GLY A O 1
ATOM 722 N N . ARG A 1 92 ? 24.996 2.042 -25.717 1.00 61.03 92 ARG A N 1
ATOM 723 C CA . ARG A 1 92 ? 25.276 1.352 -24.448 1.00 61.03 92 ARG A CA 1
ATOM 724 C C . ARG A 1 92 ? 24.341 1.803 -23.342 1.00 61.03 92 ARG A C 1
ATOM 726 O O . ARG A 1 92 ? 24.139 3.028 -23.217 1.00 61.03 92 ARG A O 1
#

Organism: NCBI:txid1004156

Foldseek 3Di:
DDDDPCVVVVHDQQCVVVVVVVVVVVVVVVLVVVCVVVVAEEAEDPDPPDDPVVVQVVQCVVVVPPDDDHYHYDYDDDDDDDHDDDDPVVRD

pLDDT: mean 90.48, std 8.32, range [51.44, 97.69]

Sequence (92 aa):
MRHHYLFQEKVLFKDFGKYAKKMSGEIKDEARELSDKEGCPLIPLDSSRIGKEDVARKLQEEDGAKEGLICVITIVESCVSFDTRGNRETGR

Radius of gyration: 19.15 Å; chains: 1; bounding box: 47×28×52 Å

Secondary structure (DSSP, 8-state):
----HHHHTT--GGGHHHHHHHHHHHHHHHHHHHHHHHTPPEEEES-TTS-HHHHHHHHHHHHT--SS---EEEE------------TTTT-